Protein AF-A0A526RSM9-F1 (afdb_monomer)

Nearest PDB structures (foldseek):
  1upt-assembly2_H  TM=4.027E-01  e=8.483E+00  Homo sapiens
  8a3d-assembly1_L  TM=4.245E-01  e=9.871E+00  Homo sapiens

Secondary structure (DSSP, 8-state):
---S----HHHHHHHHHHHHHHHHHHHHHHHHHHHHHTT--HHHHHHHHTHHHHHHHHHHHHHHHHHHHH-HHHHHHHT-

Foldseek 3Di:
DDPDDPDDPVVVVVVVVVVVCVVVVPPVVCLVVVCVVVVDDPVVSVVVCVVVVVVVVVCVVVVVVVCVVCDVVRCVVPVD

Solvent-accessible surface area (backbone atoms only — not comparable to full-atom values): 4856 Å² total; per-residue (Å²): 134,82,90,66,83,96,58,61,71,66,58,54,52,51,50,52,51,50,53,49,50,55,54,62,66,52,49,70,80,41,45,65,59,52,36,61,75,64,75,57,56,72,66,58,54,56,58,57,54,52,51,52,60,53,49,47,55,51,43,70,67,46,45,62,66,49,42,69,74,62,33,69,75,48,44,66,72,73,75,109

Mean predicted aligned error: 8.2 Å

pLDDT: mean 82.25, std 12.43, range [39.62, 96.31]

Radius of gyration: 17.39 Å; Cα contacts (8 Å, |Δi|>4): 10; chains: 1; bounding box: 39×32×42 Å

Structure (mmCIF, N/CA/C/O backbone):
data_AF-A0A526RSM9-F1
#
_entry.id   AF-A0A526RSM9-F1
#
loop_
_atom_site.group_PDB
_atom_site.id
_atom_site.type_symbol
_atom_site.label_atom_id
_atom_site.label_alt_id
_atom_site.label_comp_id
_atom_site.label_asym_id
_atom_site.label_entity_id
_atom_site.label_seq_id
_atom_site.pdbx_PDB_ins_code
_atom_site.Cartn_x
_atom_site.Cartn_y
_atom_site.Cartn_z
_atom_site.occupancy
_atom_site.B_iso_or_equiv
_atom_site.auth_seq_id
_atom_site.auth_comp_id
_atom_site.auth_asym_id
_atom_site.auth_atom_id
_atom_site.pdbx_PDB_model_num
ATOM 1 N N . MET A 1 1 ? -26.276 -15.940 9.567 1.00 39.62 1 MET A N 1
ATOM 2 C CA . MET A 1 1 ? -25.151 -16.829 9.201 1.00 39.62 1 MET A CA 1
ATOM 3 C C . MET A 1 1 ? -23.853 -16.132 9.578 1.00 39.62 1 MET A C 1
ATOM 5 O O . MET A 1 1 ? -23.550 -15.091 9.012 1.00 39.62 1 MET A O 1
ATOM 9 N N . ARG A 1 2 ? -23.148 -16.608 10.610 1.00 49.09 2 ARG A N 1
ATOM 10 C CA . ARG A 1 2 ? -21.926 -15.963 11.111 1.00 49.09 2 ARG A CA 1
ATOM 11 C C . ARG A 1 2 ? -20.739 -16.631 10.413 1.00 49.09 2 ARG A C 1
ATOM 13 O O . ARG A 1 2 ? -20.237 -17.637 10.895 1.00 49.09 2 ARG A O 1
ATOM 20 N N . PHE A 1 3 ? -20.357 -16.128 9.239 1.00 53.16 3 PHE A N 1
ATOM 21 C CA . PHE A 1 3 ? -19.135 -16.577 8.570 1.00 53.16 3 PHE A CA 1
ATOM 22 C C . PHE A 1 3 ? -17.932 -16.199 9.442 1.00 53.16 3 PHE A C 1
ATOM 24 O O . PHE A 1 3 ? -17.642 -15.020 9.644 1.00 53.16 3 PHE A O 1
ATOM 31 N N . GLY A 1 4 ? -17.264 -17.200 10.006 1.00 58.59 4 GLY A N 1
ATOM 32 C CA . GLY A 1 4 ? -16.012 -17.018 10.730 1.00 58.59 4 GLY A CA 1
ATOM 33 C C . GLY A 1 4 ? -15.663 -18.232 11.577 1.00 58.59 4 GLY A C 1
ATOM 34 O O . GLY A 1 4 ? -16.478 -18.670 12.388 1.00 58.59 4 GLY A O 1
ATOM 35 N N . LEU A 1 5 ? -14.441 -18.751 11.415 1.00 60.00 5 LEU A N 1
ATOM 36 C CA . LEU A 1 5 ? -13.872 -19.704 12.364 1.00 60.00 5 LEU A CA 1
A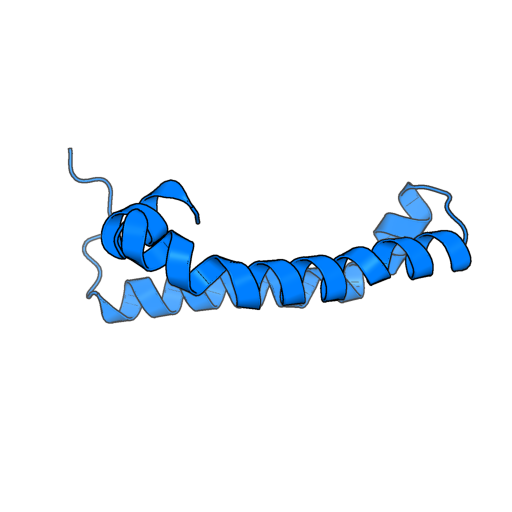TOM 37 C C . LEU A 1 5 ? -13.970 -19.119 13.782 1.00 60.00 5 LEU A C 1
ATOM 39 O O . LEU A 1 5 ? -13.628 -17.953 14.002 1.00 60.00 5 LEU A O 1
ATOM 43 N N . SER A 1 6 ? -14.425 -19.933 14.737 1.00 62.03 6 SER A N 1
ATOM 44 C CA . SER A 1 6 ? -14.442 -19.619 16.171 1.00 62.03 6 SER A CA 1
ATOM 45 C C . SER A 1 6 ? -13.010 -19.583 16.724 1.00 62.03 6 SER A C 1
ATOM 47 O O . SER A 1 6 ? -12.589 -20.451 17.482 1.00 62.03 6 SER A O 1
ATOM 49 N N . LEU A 1 7 ? -12.235 -18.591 16.297 1.00 62.75 7 LEU A N 1
ATOM 50 C CA . LEU A 1 7 ? -10.878 -18.326 16.753 1.00 62.75 7 LEU A CA 1
ATOM 51 C C . LEU A 1 7 ? -10.905 -17.174 17.753 1.00 62.75 7 LEU A C 1
ATOM 53 O O . LEU A 1 7 ? -11.605 -16.176 17.543 1.00 62.75 7 LEU A O 1
ATOM 57 N N . ALA A 1 8 ? -10.115 -17.293 18.824 1.00 76.00 8 ALA A N 1
ATOM 58 C CA . ALA A 1 8 ? -9.930 -16.197 19.767 1.00 76.00 8 ALA A CA 1
ATOM 59 C C . ALA A 1 8 ? -9.483 -14.927 19.005 1.00 76.00 8 ALA A C 1
ATOM 61 O O . ALA A 1 8 ? -8.680 -15.048 18.075 1.00 76.00 8 ALA A O 1
ATOM 62 N N . PRO A 1 9 ? -9.961 -13.720 19.371 1.00 74.12 9 PRO A N 1
ATOM 63 C CA . PRO A 1 9 ? -9.731 -12.491 18.601 1.00 74.12 9 PRO A CA 1
ATOM 64 C C . PRO A 1 9 ? -8.263 -12.239 18.228 1.00 74.12 9 PRO A C 1
ATOM 66 O O . PRO A 1 9 ? -7.977 -11.843 17.103 1.00 74.12 9 PRO A O 1
ATOM 69 N N . GLN A 1 10 ? -7.336 -12.567 19.131 1.00 79.88 10 GLN A N 1
ATOM 70 C CA . GLN A 1 10 ? -5.887 -12.499 18.917 1.00 79.88 10 GLN A CA 1
ATOM 71 C C . GLN A 1 10 ? -5.392 -13.324 17.716 1.00 79.88 10 GLN A C 1
ATOM 73 O O . GLN A 1 10 ? -4.642 -12.818 16.889 1.00 79.88 10 GLN A O 1
ATOM 78 N N . HIS A 1 11 ? -5.878 -14.557 17.545 1.00 81.69 11 HIS A N 1
ATOM 79 C CA . HIS A 1 11 ? -5.473 -15.420 16.432 1.00 81.69 11 HIS A CA 1
ATOM 80 C C . HIS A 1 11 ? -5.975 -14.890 15.089 1.00 81.69 11 HIS A C 1
ATOM 82 O O . HIS A 1 11 ? -5.321 -15.083 14.070 1.00 81.69 11 HIS A O 1
ATOM 88 N N . ARG A 1 12 ? -7.115 -14.187 15.075 1.00 79.69 12 ARG A N 1
ATOM 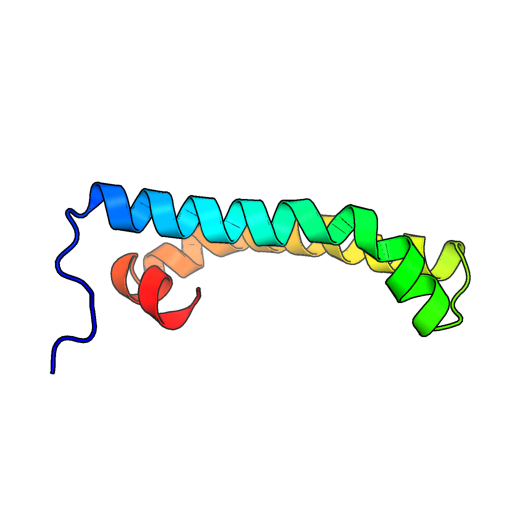89 C CA . ARG A 1 12 ? -7.637 -13.544 13.859 1.00 79.69 12 ARG A CA 1
ATOM 90 C C . ARG A 1 12 ? -6.754 -12.375 13.431 1.00 79.69 12 ARG A C 1
ATOM 92 O O . ARG A 1 12 ? -6.501 -12.217 12.243 1.00 79.69 12 ARG A O 1
ATOM 99 N N . VAL A 1 13 ? -6.262 -11.600 14.398 1.00 83.31 13 VAL A N 1
ATOM 100 C CA . VAL A 1 13 ? -5.298 -10.522 14.147 1.00 83.31 13 VAL A CA 1
ATOM 101 C C . VAL A 1 13 ? -3.982 -11.107 13.638 1.00 83.31 13 VAL A C 1
ATOM 103 O O . VAL A 1 13 ? -3.509 -10.682 12.589 1.00 83.31 13 VAL A O 1
ATOM 106 N N . TYR A 1 14 ? -3.441 -12.138 14.294 1.00 87.62 14 TYR A N 1
ATOM 107 C CA . TYR A 1 14 ? -2.216 -12.804 13.837 1.00 87.62 14 TYR A CA 1
ATOM 108 C C . TYR A 1 14 ? -2.347 -13.402 12.439 1.00 87.62 14 TYR A C 1
ATOM 110 O O . TYR A 1 14 ? -1.441 -13.234 11.633 1.00 87.62 14 TYR A O 1
ATOM 118 N N . ALA A 1 15 ? -3.476 -14.036 12.117 1.00 85.94 15 ALA A N 1
ATOM 119 C CA . ALA A 1 15 ? -3.728 -14.545 10.773 1.00 85.94 15 ALA A CA 1
ATOM 120 C C . ALA A 1 15 ? -3.775 -13.413 9.732 1.00 85.94 15 ALA A C 1
ATOM 122 O O . ALA A 1 15 ? -3.178 -13.543 8.668 1.00 85.94 15 ALA A O 1
ATOM 123 N N . GLY A 1 16 ? -4.426 -12.288 10.050 1.00 86.75 16 GLY A N 1
ATOM 124 C CA . GLY A 1 16 ? -4.458 -11.115 9.174 1.00 86.75 16 GLY A CA 1
ATOM 125 C C . GLY A 1 16 ? -3.063 -10.540 8.921 1.00 86.75 16 GLY A C 1
ATOM 126 O O . GLY A 1 16 ? -2.678 -10.344 7.770 1.00 86.75 16 GLY A O 1
ATOM 127 N N . PHE A 1 17 ? -2.273 -10.351 9.981 1.00 87.94 17 PHE A N 1
ATOM 128 C CA . PHE A 1 17 ? -0.883 -9.908 9.856 1.00 87.94 17 PHE A CA 1
ATOM 129 C C . PHE A 1 17 ? -0.019 -10.918 9.097 1.00 87.94 17 PHE A C 1
ATOM 131 O O . PHE A 1 17 ? 0.781 -10.511 8.262 1.00 87.94 17 PHE A O 1
ATOM 138 N N . ALA A 1 18 ? -0.202 -12.220 9.323 1.00 90.38 18 ALA A N 1
ATOM 139 C CA . ALA A 1 18 ? 0.533 -13.259 8.610 1.00 90.38 18 ALA A CA 1
ATOM 140 C C . ALA A 1 18 ? 0.242 -13.228 7.103 1.00 90.38 18 ALA A C 1
ATOM 142 O O . ALA A 1 18 ? 1.176 -13.252 6.306 1.00 90.38 18 ALA A O 1
ATOM 143 N N . ILE A 1 19 ? -1.031 -13.114 6.708 1.00 89.62 19 ILE A N 1
ATOM 144 C CA . ILE A 1 19 ? -1.429 -12.989 5.297 1.00 89.62 19 ILE A CA 1
ATOM 145 C C . ILE A 1 19 ? -0.847 -11.708 4.692 1.00 89.62 19 ILE A C 1
ATOM 147 O O . ILE A 1 19 ? -0.273 -11.752 3.604 1.00 89.62 19 ILE A O 1
ATOM 151 N N . TYR A 1 20 ? -0.944 -10.584 5.409 1.00 88.00 20 TYR A N 1
ATOM 152 C CA . TYR A 1 20 ? -0.397 -9.306 4.961 1.00 88.00 20 TYR A CA 1
ATOM 153 C C . TYR A 1 20 ? 1.118 -9.378 4.742 1.00 88.00 20 TYR A C 1
ATOM 155 O O . TYR A 1 20 ? 1.601 -9.041 3.662 1.00 88.00 20 TYR A O 1
ATOM 163 N N . SER A 1 21 ? 1.873 -9.866 5.728 1.00 89.88 21 SER A N 1
ATOM 164 C CA . SER A 1 21 ? 3.325 -10.018 5.627 1.00 89.88 21 SER A CA 1
ATOM 165 C C . SER A 1 21 ? 3.724 -11.012 4.541 1.00 89.88 21 SER A C 1
ATOM 167 O O . SER A 1 21 ? 4.695 -10.769 3.830 1.00 89.88 21 SER A O 1
ATOM 169 N N . PHE A 1 22 ? 2.974 -12.101 4.368 1.00 91.06 22 PHE A N 1
ATOM 170 C CA . PHE A 1 22 ? 3.233 -13.074 3.311 1.00 91.06 22 PHE A CA 1
ATOM 171 C C . PHE A 1 22 ? 3.050 -12.462 1.916 1.00 91.06 22 PHE A C 1
ATOM 173 O O . PHE A 1 22 ? 3.919 -12.621 1.055 1.00 91.06 22 PHE A O 1
ATOM 180 N N . ALA A 1 23 ? 1.959 -11.722 1.703 1.00 88.69 23 ALA A N 1
ATOM 181 C CA . ALA A 1 23 ? 1.681 -11.048 0.439 1.00 88.69 23 ALA A CA 1
ATOM 182 C C . ALA A 1 23 ? 2.691 -9.922 0.161 1.00 88.69 23 ALA A C 1
ATOM 184 O O . ALA A 1 23 ? 3.313 -9.891 -0.903 1.00 88.69 23 ALA A O 1
ATOM 185 N N . MET A 1 24 ? 2.903 -9.033 1.135 1.00 88.50 24 MET A N 1
ATOM 186 C CA . MET A 1 24 ? 3.786 -7.873 0.992 1.00 88.50 24 MET A CA 1
ATOM 187 C C . MET A 1 24 ? 5.267 -8.271 0.915 1.00 88.50 24 MET A C 1
ATOM 189 O O . MET A 1 24 ? 6.038 -7.651 0.191 1.00 88.50 24 MET A O 1
ATOM 193 N N . GLY A 1 25 ? 5.683 -9.336 1.603 1.00 87.62 25 GLY A N 1
ATOM 194 C CA . GLY A 1 25 ? 7.056 -9.842 1.532 1.00 87.62 25 GLY A CA 1
ATOM 195 C C . GLY A 1 25 ? 7.409 -10.459 0.175 1.00 87.62 25 GLY A C 1
ATOM 196 O O . GLY A 1 25 ? 8.566 -10.426 -0.235 1.00 87.62 25 GLY A O 1
ATOM 197 N N . ASN A 1 26 ? 6.417 -10.985 -0.552 1.00 88.56 26 ASN A N 1
ATOM 198 C CA . ASN A 1 26 ? 6.631 -11.626 -1.852 1.00 88.56 26 ASN A CA 1
ATOM 199 C C . ASN A 1 26 ? 6.575 -10.661 -3.045 1.00 88.56 26 ASN A C 1
ATOM 201 O O . ASN A 1 26 ? 6.995 -11.045 -4.138 1.00 88.56 26 ASN A O 1
ATOM 205 N N . ILE A 1 27 ? 6.061 -9.436 -2.888 1.00 87.06 27 ILE A N 1
ATOM 206 C CA . ILE A 1 27 ? 5.815 -8.561 -4.043 1.00 87.06 27 ILE A CA 1
ATOM 207 C C . ILE A 1 27 ? 7.100 -7.970 -4.636 1.00 87.06 27 ILE A C 1
ATOM 209 O O . ILE A 1 27 ? 7.286 -8.030 -5.848 1.00 87.06 27 ILE A O 1
ATOM 213 N N . PHE A 1 28 ? 8.022 -7.474 -3.804 1.00 84.75 28 PHE A N 1
ATOM 214 C CA . PHE A 1 28 ? 9.257 -6.832 -4.273 1.00 84.75 28 PHE A CA 1
ATOM 215 C C . PHE A 1 28 ? 10.214 -7.787 -5.007 1.00 84.75 28 PHE A C 1
ATOM 217 O O . PHE A 1 28 ? 10.686 -7.417 -6.083 1.00 84.75 28 PHE A O 1
ATOM 224 N N . PRO A 1 29 ? 10.460 -9.023 -4.525 1.00 89.31 29 PRO A N 1
ATOM 225 C CA . PRO A 1 29 ? 11.284 -9.992 -5.251 1.00 89.31 29 PRO A CA 1
ATOM 226 C C . PRO A 1 29 ? 10.708 -10.400 -6.611 1.00 89.31 29 PRO A C 1
ATOM 228 O O . PRO A 1 29 ? 11.457 -10.821 -7.484 1.00 89.31 29 PRO A O 1
ATOM 231 N N . ARG A 1 30 ? 9.387 -10.276 -6.797 1.00 88.88 30 ARG A N 1
ATOM 232 C CA . ARG A 1 30 ? 8.682 -10.628 -8.039 1.00 88.88 30 ARG A CA 1
ATOM 233 C C . ARG A 1 30 ? 8.640 -9.502 -9.068 1.00 88.88 30 ARG A C 1
ATOM 235 O O . ARG A 1 30 ? 8.325 -9.763 -10.227 1.00 88.88 30 ARG A O 1
ATOM 242 N N . LEU A 1 31 ? 8.972 -8.267 -8.686 1.00 88.62 31 LEU A N 1
ATOM 243 C CA . LEU A 1 31 ? 8.979 -7.124 -9.605 1.00 88.62 31 LEU A CA 1
ATOM 244 C C . LEU A 1 31 ? 9.840 -7.345 -10.862 1.00 88.62 31 LEU A C 1
ATOM 246 O O . LEU A 1 31 ? 9.371 -6.975 -11.937 1.00 88.62 31 LEU A O 1
ATOM 250 N N . PRO A 1 32 ? 11.034 -7.972 -10.805 1.00 86.94 32 PRO A N 1
ATOM 251 C CA . PRO A 1 32 ? 11.819 -8.262 -12.004 1.00 86.94 32 PRO A CA 1
ATOM 252 C C . PRO A 1 32 ? 11.116 -9.225 -12.967 1.00 86.94 32 PRO A C 1
ATOM 254 O O . PRO A 1 32 ? 11.211 -9.048 -14.179 1.00 86.94 32 PRO A O 1
ATOM 257 N N . ASP A 1 33 ? 10.398 -10.225 -12.450 1.00 90.00 33 ASP A N 1
ATOM 258 C CA . ASP A 1 33 ? 9.655 -11.181 -13.278 1.00 90.00 33 ASP A CA 1
ATOM 259 C C . ASP A 1 33 ? 8.428 -10.517 -13.916 1.00 90.00 33 ASP A C 1
ATOM 261 O O . ASP A 1 33 ? 8.166 -10.717 -15.101 1.00 90.00 33 ASP A O 1
ATOM 265 N N . ILE A 1 34 ? 7.726 -9.662 -13.162 1.00 88.94 34 ILE A N 1
ATOM 266 C CA . ILE A 1 34 ? 6.617 -8.841 -13.672 1.00 88.94 34 ILE A CA 1
ATOM 267 C C . ILE A 1 34 ? 7.121 -7.892 -14.766 1.00 88.94 34 ILE A C 1
ATOM 269 O O . ILE A 1 34 ? 6.5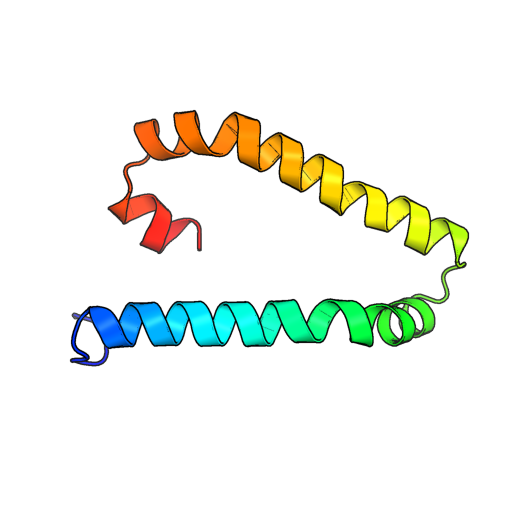32 -7.829 -15.841 1.00 88.94 34 ILE A O 1
ATOM 273 N N . LYS A 1 35 ? 8.248 -7.210 -14.532 1.00 91.56 35 LYS A N 1
ATOM 274 C CA . LYS A 1 35 ? 8.903 -6.335 -15.514 1.00 91.56 35 LYS A CA 1
ATOM 275 C C . LYS A 1 35 ? 9.212 -7.089 -16.810 1.00 91.56 35 LYS A C 1
ATOM 277 O O . LYS A 1 35 ? 8.887 -6.593 -17.884 1.00 91.56 35 LYS A O 1
A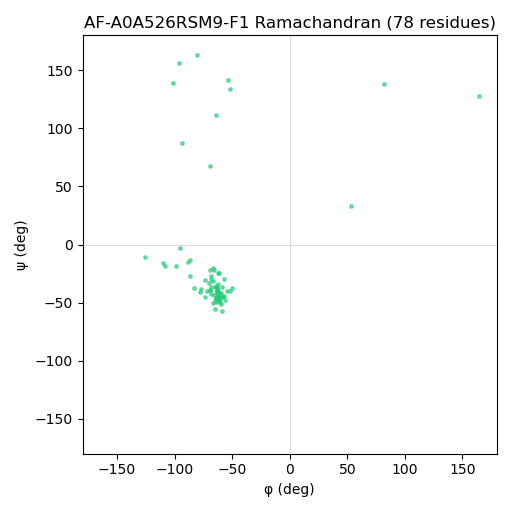TOM 282 N N . ARG A 1 36 ? 9.803 -8.290 -16.708 1.00 90.00 36 ARG A N 1
ATOM 283 C CA . ARG A 1 36 ? 10.086 -9.147 -17.872 1.00 90.00 36 ARG A CA 1
ATOM 284 C C . ARG A 1 36 ? 8.808 -9.551 -18.607 1.00 90.00 36 ARG A C 1
ATOM 286 O O . ARG A 1 36 ? 8.795 -9.500 -19.827 1.00 90.00 36 ARG A O 1
ATOM 293 N N . GLY A 1 37 ? 7.742 -9.903 -17.885 1.00 91.38 37 GLY A N 1
ATOM 294 C CA . GLY A 1 37 ? 6.449 -10.256 -18.483 1.00 91.38 37 GLY A CA 1
ATOM 295 C C . GLY A 1 37 ? 5.706 -9.082 -19.130 1.00 91.38 37 GLY A C 1
ATOM 296 O O . GLY A 1 37 ? 4.853 -9.305 -19.981 1.00 91.38 37 GLY A O 1
ATOM 297 N N . MET A 1 38 ? 6.024 -7.846 -18.739 1.00 90.06 38 MET A N 1
ATOM 298 C CA . MET A 1 38 ? 5.457 -6.621 -19.314 1.00 90.06 38 MET A CA 1
ATOM 299 C C . MET A 1 38 ? 6.334 -6.002 -20.415 1.00 90.06 38 MET A C 1
ATOM 301 O O . MET A 1 38 ? 5.940 -4.987 -20.978 1.00 90.06 38 MET A O 1
ATOM 305 N N . GLU A 1 39 ? 7.513 -6.572 -20.692 1.00 90.69 39 GLU A N 1
ATOM 306 C CA . GLU A 1 39 ? 8.475 -6.084 -21.698 1.00 90.69 39 GLU A CA 1
ATOM 307 C C . GLU A 1 39 ? 8.855 -4.595 -21.536 1.00 90.69 39 GLU A C 1
ATOM 309 O O . GLU A 1 39 ? 9.122 -3.890 -22.507 1.00 90.69 39 GLU A O 1
ATOM 314 N N . ILE A 1 40 ? 8.892 -4.100 -20.292 1.00 91.38 40 ILE A N 1
ATOM 315 C CA . ILE A 1 40 ? 9.201 -2.693 -19.980 1.00 91.38 40 ILE A CA 1
ATOM 316 C C . ILE A 1 40 ? 10.675 -2.476 -19.613 1.00 91.38 40 ILE A C 1
ATOM 318 O O . ILE A 1 40 ? 11.359 -3.368 -19.108 1.00 91.38 40 ILE A O 1
ATOM 322 N N . GLU A 1 41 ? 11.152 -1.245 -19.796 1.00 89.06 41 GLU A N 1
ATOM 323 C CA . GLU A 1 41 ? 12.513 -0.823 -19.451 1.00 89.06 41 GLU A CA 1
ATOM 324 C C . GLU A 1 41 ? 12.674 -0.508 -17.946 1.00 89.06 41 GLU A C 1
ATOM 326 O O . GLU A 1 41 ? 11.692 -0.307 -17.221 1.00 89.06 41 GLU A O 1
ATOM 331 N N . ASP A 1 42 ? 13.917 -0.447 -17.446 1.00 86.88 42 ASP A N 1
ATOM 332 C CA . ASP A 1 42 ? 14.202 -0.116 -16.035 1.00 86.88 42 ASP A CA 1
ATOM 333 C C . ASP A 1 42 ? 13.655 1.258 -15.629 1.00 86.88 42 ASP A C 1
ATOM 335 O O . ASP A 1 42 ? 13.137 1.418 -14.521 1.00 86.88 42 ASP A O 1
ATOM 339 N N . GLY A 1 43 ? 13.699 2.234 -16.544 1.00 87.81 43 GLY A N 1
ATOM 340 C CA . GLY A 1 43 ? 13.170 3.579 -16.309 1.00 87.81 43 GLY A CA 1
ATOM 341 C C . GLY A 1 43 ? 11.658 3.593 -16.064 1.00 87.81 43 GLY A C 1
ATOM 342 O O . GLY A 1 43 ? 11.184 4.266 -15.148 1.00 87.81 43 GLY A O 1
ATOM 343 N N . THR A 1 44 ? 10.894 2.801 -16.822 1.00 89.44 44 THR A N 1
ATOM 344 C CA . THR A 1 44 ? 9.433 2.698 -16.677 1.00 89.44 44 THR A CA 1
ATOM 345 C C . THR A 1 44 ? 9.040 2.015 -15.369 1.00 89.44 44 THR A C 1
ATOM 347 O O . THR A 1 44 ? 8.098 2.454 -14.701 1.00 89.44 44 THR A O 1
ATOM 350 N N . LEU A 1 45 ? 9.778 0.975 -14.959 1.00 89.81 45 LEU A N 1
ATOM 351 C CA . LEU A 1 45 ? 9.575 0.340 -13.656 1.00 89.81 45 LEU A CA 1
ATOM 352 C C . LEU A 1 45 ? 9.878 1.325 -12.518 1.00 89.81 45 LEU A C 1
ATOM 354 O O . LEU A 1 45 ? 9.067 1.465 -11.604 1.00 89.81 45 LEU A O 1
ATOM 358 N N . GLY A 1 46 ? 11.000 2.047 -12.598 1.00 89.44 46 GLY A N 1
ATOM 359 C CA . GLY A 1 46 ? 11.376 3.068 -11.619 1.00 89.44 46 GLY A CA 1
ATOM 360 C C . GLY A 1 46 ? 10.319 4.166 -11.479 1.00 89.44 46 GLY A C 1
ATOM 361 O O . GLY A 1 46 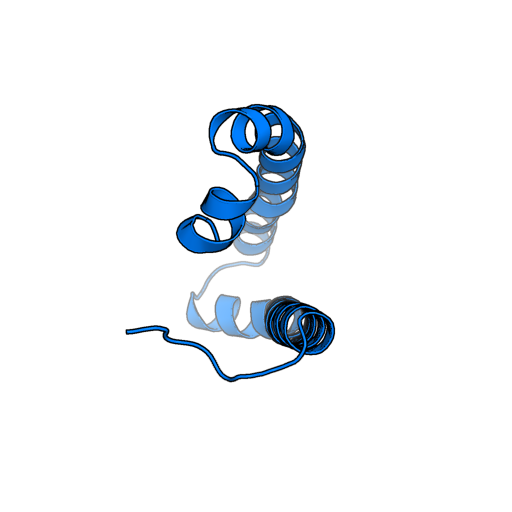? 9.916 4.487 -10.363 1.00 89.44 46 GLY A O 1
ATOM 362 N N . LEU A 1 47 ? 9.799 4.674 -12.601 1.00 93.12 47 LEU A N 1
ATOM 363 C CA . LEU A 1 47 ? 8.711 5.655 -12.620 1.00 93.12 47 LEU A CA 1
ATOM 364 C C . LEU A 1 47 ? 7.428 5.102 -11.982 1.00 93.12 47 LEU A C 1
ATOM 366 O O . LEU A 1 47 ? 6.781 5.790 -11.196 1.00 93.12 47 LEU A O 1
ATOM 370 N N . SER A 1 48 ? 7.088 3.843 -12.265 1.00 89.69 48 SER A N 1
ATOM 371 C CA . SER A 1 48 ? 5.915 3.179 -11.680 1.00 89.69 48 SER A CA 1
ATOM 372 C C . SER A 1 48 ? 6.043 3.025 -10.161 1.00 89.69 48 SER A C 1
ATOM 374 O O . SER A 1 48 ? 5.066 3.197 -9.430 1.00 89.69 48 SER A O 1
ATOM 376 N N . LEU A 1 49 ? 7.256 2.772 -9.658 1.00 91.69 49 LEU A N 1
ATOM 377 C CA . LEU A 1 49 ? 7.520 2.649 -8.223 1.00 91.69 49 LEU A CA 1
ATOM 378 C C . LEU A 1 49 ? 7.318 3.960 -7.454 1.00 91.69 49 LEU A C 1
ATOM 380 O O . LEU A 1 49 ? 7.013 3.888 -6.263 1.00 91.69 49 LEU A O 1
ATOM 384 N N . ILE A 1 50 ? 7.380 5.126 -8.113 1.00 94.44 50 ILE A N 1
ATOM 385 C CA . ILE A 1 50 ? 7.033 6.433 -7.518 1.00 94.44 50 ILE A CA 1
ATOM 386 C C . ILE A 1 50 ? 5.559 6.477 -7.079 1.00 94.44 50 ILE A C 1
ATOM 388 O O . ILE A 1 50 ? 5.208 7.181 -6.129 1.00 94.44 50 ILE A O 1
ATOM 392 N N . GLY A 1 51 ? 4.691 5.658 -7.678 1.00 92.31 51 GLY A N 1
ATOM 393 C CA . GLY A 1 51 ? 3.319 5.485 -7.198 1.00 92.31 51 GLY A CA 1
ATOM 394 C C . GLY A 1 51 ? 3.247 5.031 -5.733 1.00 92.31 51 GLY A C 1
ATOM 395 O O . GLY A 1 51 ? 2.324 5.420 -5.020 1.00 92.31 51 GLY A O 1
ATOM 396 N N . THR A 1 52 ? 4.247 4.288 -5.246 1.00 91.56 52 THR A N 1
ATOM 397 C CA . THR A 1 52 ? 4.298 3.773 -3.867 1.00 91.56 52 THR A CA 1
ATOM 398 C C . THR A 1 52 ? 4.394 4.890 -2.819 1.00 91.56 52 THR A C 1
ATOM 400 O O . THR A 1 52 ? 3.523 4.945 -1.944 1.00 91.56 52 THR A O 1
ATOM 403 N N . PRO A 1 53 ? 5.382 5.812 -2.861 1.00 94.62 53 PRO A N 1
ATOM 404 C CA . PRO A 1 53 ? 5.426 6.936 -1.931 1.00 94.62 53 PRO A CA 1
ATOM 405 C C . PRO A 1 53 ? 4.246 7.895 -2.113 1.00 94.62 53 PRO A C 1
ATOM 407 O O . PRO A 1 53 ? 3.713 8.364 -1.111 1.00 94.62 53 PRO A O 1
ATOM 410 N N . ILE A 1 54 ? 3.776 8.143 -3.344 1.00 96.31 54 ILE A N 1
ATOM 411 C CA . ILE A 1 54 ? 2.592 8.992 -3.577 1.00 96.31 54 ILE A CA 1
ATOM 412 C C . ILE A 1 54 ? 1.360 8.396 -2.885 1.00 96.31 54 ILE A C 1
ATOM 414 O O . ILE A 1 54 ? 0.673 9.087 -2.128 1.00 96.31 54 ILE A O 1
ATOM 418 N N . GLY A 1 55 ? 1.101 7.105 -3.098 1.00 92.25 55 GLY A N 1
ATOM 419 C CA . GLY A 1 55 ? 0.005 6.386 -2.457 1.00 92.25 55 GLY A CA 1
ATOM 420 C C . GLY A 1 55 ? 0.154 6.349 -0.938 1.00 92.25 55 GLY A C 1
ATOM 421 O O . GLY A 1 55 ? -0.820 6.580 -0.229 1.00 92.25 55 GLY A O 1
ATOM 422 N N . THR A 1 56 ? 1.375 6.152 -0.433 1.00 92.75 56 THR A N 1
ATOM 423 C CA . THR A 1 56 ? 1.660 6.142 1.010 1.00 92.75 56 THR A CA 1
ATOM 424 C C . THR A 1 56 ? 1.374 7.498 1.648 1.00 92.75 56 THR A C 1
ATOM 426 O O . THR A 1 56 ? 0.658 7.561 2.640 1.00 92.75 56 THR A O 1
ATOM 429 N N . LEU A 1 57 ? 1.871 8.596 1.075 1.00 95.44 57 LEU A N 1
ATOM 430 C CA . LEU A 1 57 ? 1.627 9.946 1.597 1.00 95.44 57 LEU A CA 1
ATOM 431 C C . LEU A 1 57 ? 0.142 10.314 1.539 1.00 95.44 57 LEU A C 1
ATOM 433 O O . LEU A 1 57 ? -0.400 10.868 2.497 1.00 95.44 57 LEU A O 1
ATOM 437 N N . THR A 1 58 ? -0.528 9.950 0.444 1.00 94.38 58 THR A N 1
ATOM 438 C CA . THR A 1 58 ? -1.975 10.137 0.285 1.00 94.38 58 THR A CA 1
ATOM 439 C C . THR A 1 58 ? -2.741 9.354 1.350 1.00 94.38 58 THR A C 1
ATOM 441 O O . THR A 1 58 ? -3.612 9.910 2.018 1.00 94.38 58 THR A O 1
ATOM 444 N N . ALA A 1 59 ? -2.378 8.088 1.567 1.00 89.38 59 ALA A N 1
ATOM 445 C CA . ALA A 1 59 ? -2.980 7.243 2.587 1.00 89.38 59 ALA A CA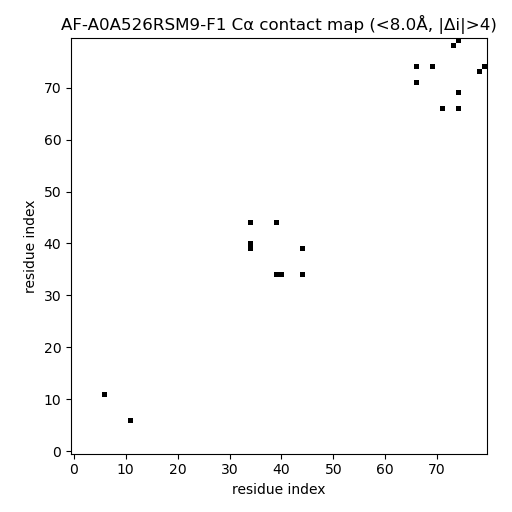 1
ATOM 446 C C . ALA A 1 59 ? -2.727 7.797 3.992 1.00 89.38 59 ALA A C 1
ATOM 448 O O . ALA A 1 59 ? -3.674 7.940 4.748 1.00 89.38 59 ALA A O 1
ATOM 449 N N . LEU A 1 60 ? -1.501 8.188 4.340 1.00 90.88 60 LEU A N 1
ATOM 450 C CA . LEU A 1 60 ? -1.196 8.747 5.662 1.00 90.88 60 LEU A CA 1
ATOM 451 C C . LEU A 1 60 ? -1.950 10.054 5.935 1.00 90.88 60 LEU A C 1
ATOM 453 O O . LEU A 1 60 ? -2.359 10.303 7.066 1.00 90.88 60 LEU A O 1
ATOM 457 N N . THR A 1 61 ? -2.178 10.858 4.897 1.00 92.0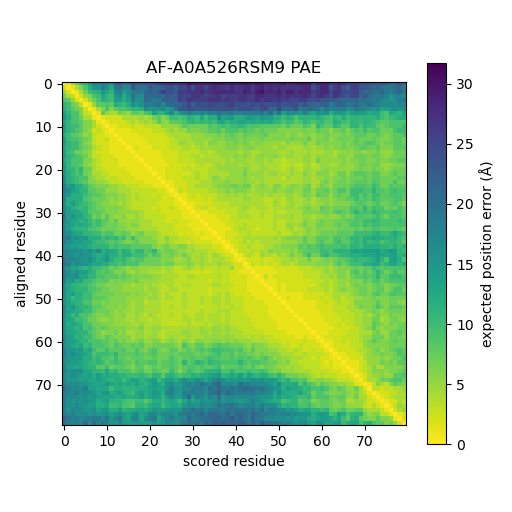0 61 THR A N 1
ATOM 458 C CA . THR A 1 61 ? -2.882 12.141 5.012 1.00 92.00 61 THR A CA 1
ATOM 459 C C . THR A 1 61 ? -4.396 11.956 5.118 1.00 92.00 61 THR A C 1
ATOM 461 O O . THR A 1 61 ? -5.057 12.643 5.895 1.00 92.00 61 THR A O 1
ATOM 464 N N . LEU A 1 62 ? -4.968 11.027 4.348 1.00 89.75 62 LEU A N 1
ATOM 465 C CA . LEU A 1 62 ? -6.420 10.855 4.247 1.00 89.75 62 LEU A CA 1
ATOM 466 C C . LEU A 1 62 ? -6.971 9.727 5.128 1.00 89.75 62 LEU A C 1
ATOM 468 O O . LEU A 1 62 ? -8.167 9.726 5.415 1.00 89.75 62 LEU A O 1
ATOM 472 N N . ALA A 1 63 ? -6.145 8.788 5.594 1.00 84.69 63 ALA A N 1
ATOM 473 C CA . ALA A 1 63 ? -6.616 7.633 6.357 1.00 84.69 63 ALA A CA 1
ATOM 474 C C . ALA A 1 63 ? -7.276 8.044 7.672 1.00 84.69 63 ALA A C 1
ATOM 476 O O . ALA A 1 63 ? -8.351 7.537 7.973 1.00 84.69 63 ALA A O 1
ATOM 477 N N . ALA A 1 64 ? -6.685 8.974 8.427 1.00 82.69 64 ALA A N 1
ATOM 478 C CA . ALA A 1 64 ? -7.242 9.428 9.702 1.00 82.69 64 ALA A CA 1
ATOM 479 C C . ALA A 1 64 ? -8.663 10.020 9.557 1.00 82.69 64 ALA A C 1
ATOM 481 O O . ALA A 1 64 ? -9.595 9.453 10.134 1.00 82.69 64 ALA A O 1
ATOM 482 N N . PRO A 1 65 ? -8.899 11.061 8.728 1.00 84.06 65 PRO A N 1
ATOM 483 C CA . PRO A 1 65 ? -10.241 11.627 8.582 1.00 84.06 65 PRO A CA 1
ATOM 484 C C . PRO A 1 65 ? -11.237 10.662 7.919 1.00 84.06 65 PRO A C 1
ATOM 486 O O . PRO A 1 65 ? -12.431 10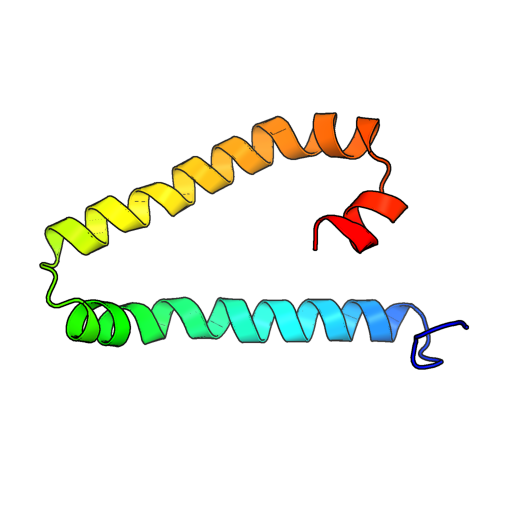.700 8.223 1.00 84.06 65 PRO A O 1
ATOM 489 N N . VAL A 1 66 ? -10.788 9.783 7.015 1.00 83.12 66 VAL A N 1
ATOM 490 C CA . VAL A 1 66 ? -11.661 8.769 6.396 1.00 83.12 66 VAL A CA 1
ATOM 491 C C . VAL A 1 66 ? -12.084 7.716 7.423 1.00 83.12 66 VAL A C 1
ATOM 493 O O . VAL A 1 66 ? -13.260 7.349 7.482 1.00 83.12 66 VAL A O 1
ATOM 496 N N . LEU A 1 67 ? -11.159 7.262 8.269 1.00 82.69 67 LEU A N 1
ATOM 497 C CA . LEU A 1 67 ? -11.419 6.244 9.282 1.00 82.69 67 LEU A CA 1
ATOM 498 C C . LEU A 1 67 ? -12.349 6.757 10.389 1.00 82.69 67 LEU A C 1
ATOM 500 O O . LEU A 1 67 ? -13.228 6.014 10.833 1.00 82.69 67 LEU A O 1
ATOM 504 N N . GLU A 1 68 ? -12.217 8.028 10.775 1.00 83.00 68 GLU A N 1
ATOM 505 C CA . GLU A 1 68 ? -13.125 8.692 11.720 1.00 83.00 68 GLU A CA 1
ATOM 506 C C . GLU A 1 68 ? -14.562 8.783 11.184 1.00 83.00 68 GLU A C 1
ATOM 508 O O . GLU A 1 68 ? -15.514 8.565 11.934 1.00 83.00 68 GLU A O 1
ATOM 513 N N . ARG A 1 69 ? -14.738 9.033 9.879 1.00 80.50 69 ARG A N 1
ATOM 514 C CA . ARG A 1 69 ? -16.067 9.129 9.245 1.00 80.50 69 ARG A CA 1
ATOM 515 C C . ARG A 1 69 ? -16.733 7.772 9.004 1.00 80.50 69 ARG A C 1
ATOM 517 O O . ARG A 1 69 ? -17.949 7.656 9.133 1.00 80.50 69 ARG A O 1
ATOM 524 N N . VAL A 1 70 ? -15.962 6.751 8.625 1.00 77.88 70 VAL A N 1
ATOM 525 C CA . VAL A 1 70 ? -16.490 5.416 8.273 1.00 77.88 70 VAL A CA 1
ATOM 526 C C . VAL A 1 70 ? -16.652 4.520 9.510 1.00 77.88 70 VAL A C 1
ATOM 528 O O . VAL A 1 70 ? -17.528 3.649 9.544 1.00 77.88 70 VAL A O 1
ATOM 531 N N . GLY A 1 71 ? -15.846 4.756 10.546 1.00 73.81 71 GLY A N 1
ATOM 532 C CA . GLY A 1 71 ? -15.808 3.966 11.768 1.00 73.81 71 GLY A CA 1
ATOM 533 C C . GLY A 1 71 ? -14.966 2.693 11.622 1.00 73.81 71 GLY A C 1
ATOM 534 O O . GLY A 1 71 ? -15.059 1.949 10.641 1.00 73.81 71 GLY A O 1
ATOM 535 N N . PHE A 1 72 ? -14.178 2.401 12.660 1.00 68.19 72 PHE A N 1
ATOM 536 C CA . PHE A 1 72 ? -13.147 1.351 12.681 1.00 68.19 72 PHE A CA 1
ATOM 537 C C . PHE A 1 72 ? -13.651 -0.033 12.231 1.00 68.19 72 PHE A C 1
ATOM 539 O O . PHE A 1 72 ? -12.982 -0.756 11.496 1.00 68.19 72 PHE A O 1
ATOM 546 N N . ARG A 1 73 ? -14.872 -0.401 12.639 1.00 65.31 73 ARG A N 1
ATOM 547 C CA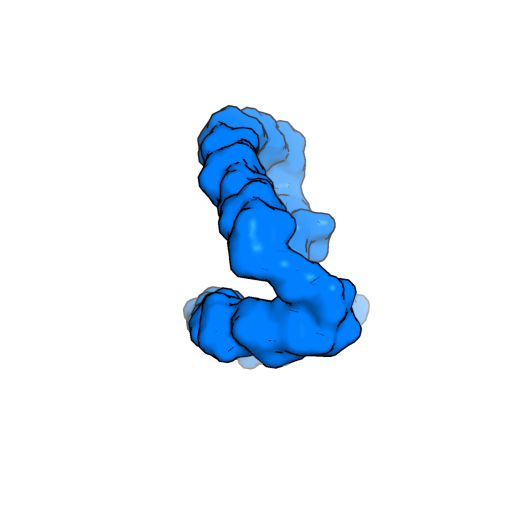 . ARG A 1 73 ? -15.455 -1.727 12.379 1.00 65.31 73 ARG A CA 1
ATOM 548 C C . ARG A 1 73 ? -15.899 -1.926 10.926 1.00 65.31 73 ARG A C 1
ATOM 550 O O . ARG A 1 73 ? -15.888 -3.057 10.456 1.00 65.31 73 ARG A O 1
ATOM 557 N N . ARG A 1 74 ? -16.311 -0.854 10.237 1.00 67.12 74 ARG A N 1
ATOM 558 C CA . ARG A 1 74 ? -16.707 -0.897 8.817 1.00 67.12 74 ARG A CA 1
ATOM 559 C C . ARG A 1 74 ? -15.490 -0.803 7.908 1.00 67.12 74 ARG A C 1
ATOM 561 O O . ARG A 1 74 ? -15.438 -1.522 6.920 1.00 67.12 74 ARG A O 1
ATOM 568 N N . ALA A 1 75 ? -14.494 -0.005 8.288 1.00 69.81 75 ALA A N 1
ATOM 569 C CA . ALA A 1 75 ? -13.225 0.055 7.572 1.00 69.81 75 ALA A CA 1
ATOM 570 C C . ALA A 1 75 ? -12.520 -1.313 7.547 1.00 69.81 75 ALA A C 1
ATOM 572 O O . ALA A 1 75 ? -12.130 -1.779 6.486 1.00 69.81 75 ALA A O 1
ATOM 573 N N . LEU A 1 76 ? -12.464 -2.013 8.685 1.00 66.12 76 LEU A N 1
ATOM 574 C CA . LEU A 1 76 ? -11.858 -3.349 8.770 1.00 66.12 76 LEU A CA 1
ATOM 575 C C . LEU A 1 76 ? -12.596 -4.456 7.999 1.00 66.12 76 LEU A C 1
ATOM 577 O O . LEU A 1 76 ? -12.011 -5.508 7.783 1.00 66.12 76 LEU A O 1
ATOM 581 N N . LEU A 1 77 ? -13.878 -4.275 7.665 1.00 64.44 77 LEU A N 1
ATOM 582 C CA . LEU A 1 77 ? -14.692 -5.304 6.998 1.00 64.44 77 LEU A CA 1
ATOM 583 C C . LEU A 1 77 ? -15.010 -4.985 5.533 1.00 64.44 77 LEU A C 1
ATOM 585 O O . LEU A 1 77 ? -15.441 -5.881 4.817 1.00 64.44 77 LEU A O 1
ATOM 589 N N . GLY A 1 78 ? -14.887 -3.721 5.118 1.00 58.59 78 GLY A N 1
ATOM 590 C CA . GLY A 1 78 ? -15.252 -3.269 3.774 1.00 58.59 78 GLY A CA 1
ATOM 591 C C . GLY A 1 78 ? -14.147 -2.539 3.012 1.00 58.59 78 GLY A C 1
ATOM 592 O O . GLY A 1 78 ? -14.333 -2.288 1.827 1.00 58.59 78 GLY A O 1
ATOM 593 N N . LEU A 1 79 ? -13.035 -2.177 3.662 1.00 59.16 79 LEU A N 1
ATOM 594 C CA . LEU A 1 79 ? -11.904 -1.486 3.025 1.00 59.16 79 LEU A CA 1
ATOM 595 C C . LEU A 1 79 ? -10.645 -2.369 2.902 1.00 59.16 79 LEU A C 1
ATOM 597 O O . LEU A 1 79 ? -9.737 -2.012 2.156 1.00 59.16 79 LEU A O 1
ATOM 601 N N . VAL A 1 80 ? -10.589 -3.486 3.638 1.00 55.84 80 VAL A N 1
ATOM 602 C CA . VAL A 1 80 ? -9.538 -4.523 3.605 1.00 55.84 80 VAL A CA 1
ATOM 603 C C . VAL A 1 80 ? -10.171 -5.820 3.132 1.00 55.84 80 VAL A C 1
ATOM 605 O O . VAL A 1 80 ? -9.557 -6.485 2.273 1.00 55.84 80 VAL A O 1
#

Sequence (80 aa):
MRFGLSLAPQHRVYAGFAIYSFAMGNIFPRLPDIKRGMEIEDGTLGLSLIGTPIGTLTALTLAAPVLERVGFRRALLGLV